Protein AF-A0A821NFL7-F1 (afdb_monomer_lite)

Foldseek 3Di:
DVVVVVVVVVVVVVCCCVPPVDDPPVVNVVVVLVPDDPVVNVVVVVVVVVVVVD

pLDDT: mean 85.69, std 8.98, range [49.56, 95.38]

Sequence (54 aa):
DRFDCQIIMALFTNVYISTFARAASPHKILQQVLALTPESREEFFRLLRNHIKE

Radius of gyration: 19.23 Å; chains: 1; bounding box: 41×15×47 Å

Secondary structure (DSSP, 8-state):
-HHHHHHHHHHHHHHHHHHHS----HHHHHHHHHHS-HHHHHHHHHHHHHHHH-

Structure (mmCIF, N/CA/C/O backbone):
data_AF-A0A821NFL7-F1
#
_entry.id   AF-A0A821NFL7-F1
#
loop_
_atom_site.group_PDB
_atom_site.id
_atom_site.type_symbol
_atom_site.label_atom_id
_atom_site.label_alt_id
_atom_site.label_comp_id
_atom_site.label_asym_id
_atom_site.label_entity_id
_atom_site.label_seq_id
_atom_site.pdbx_PDB_ins_code
_atom_site.Cartn_x
_atom_site.Cartn_y
_atom_site.Cartn_z
_atom_site.occupancy
_atom_site.B_iso_or_equiv
_atom_site.auth_seq_id
_atom_site.auth_comp_id
_atom_site.auth_asym_id
_atom_site.auth_atom_id
_atom_site.pdbx_PDB_model_num
ATOM 1 N N . ASP A 1 1 ? 22.256 4.949 -29.549 1.00 68.19 1 ASP A N 1
ATOM 2 C CA . ASP A 1 1 ? 22.720 5.988 -28.606 1.00 68.19 1 ASP A CA 1
ATOM 3 C C . ASP A 1 1 ? 21.615 6.544 -27.708 1.00 68.19 1 ASP A C 1
ATOM 5 O O . ASP A 1 1 ? 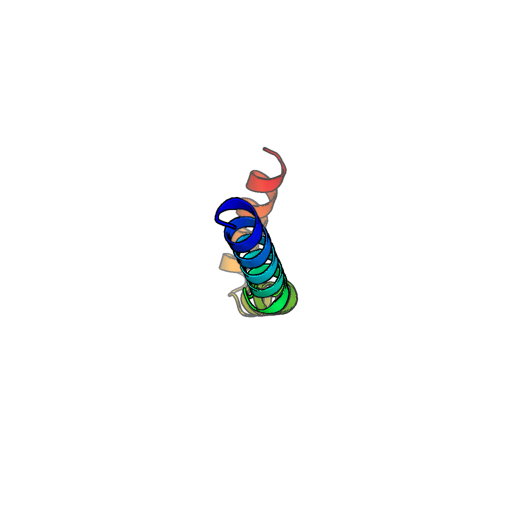21.501 6.118 -26.564 1.00 68.19 1 ASP A O 1
ATOM 9 N N . ARG A 1 2 ? 20.728 7.426 -28.200 1.00 76.31 2 ARG A N 1
ATOM 10 C CA . ARG A 1 2 ? 19.663 8.017 -27.359 1.00 76.31 2 ARG A CA 1
ATOM 11 C C . ARG A 1 2 ? 18.595 7.006 -26.915 1.00 76.31 2 ARG A C 1
ATOM 13 O O . ARG A 1 2 ? 18.142 7.073 -25.778 1.00 76.31 2 ARG A O 1
ATOM 20 N N . PHE A 1 3 ? 18.237 6.063 -27.787 1.00 76.75 3 PHE A N 1
ATOM 21 C CA . PHE A 1 3 ? 17.284 4.988 -27.480 1.00 76.75 3 PHE A CA 1
ATOM 22 C C . PHE A 1 3 ? 17.840 3.976 -26.467 1.00 76.75 3 PHE A C 1
ATOM 24 O O . PHE A 1 3 ? 17.139 3.603 -25.531 1.00 76.75 3 PHE A O 1
ATOM 31 N N . ASP A 1 4 ? 19.109 3.584 -26.602 1.00 86.12 4 ASP A N 1
ATOM 32 C CA . ASP A 1 4 ? 19.729 2.586 -25.718 1.00 86.12 4 ASP A CA 1
ATOM 33 C C . ASP A 1 4 ? 19.836 3.106 -24.282 1.00 86.12 4 ASP A C 1
ATOM 35 O O . ASP A 1 4 ? 19.460 2.418 -23.335 1.00 86.12 4 ASP A O 1
ATOM 39 N N . CYS A 1 5 ? 20.254 4.367 -24.119 1.00 91.94 5 CYS A N 1
ATOM 40 C CA . CYS A 1 5 ? 20.293 5.018 -22.812 1.00 91.94 5 CYS A CA 1
ATOM 41 C C . CYS A 1 5 ? 18.894 5.094 -22.180 1.00 91.94 5 CYS A C 1
ATOM 43 O O . CYS A 1 5 ? 18.734 4.802 -20.998 1.00 91.94 5 CYS A O 1
ATOM 45 N N . GLN A 1 6 ? 17.856 5.404 -22.964 1.00 92.06 6 GLN A N 1
ATOM 46 C CA . GLN A 1 6 ? 16.478 5.439 -22.464 1.00 92.06 6 GLN A CA 1
ATOM 47 C C . GLN A 1 6 ? 15.986 4.066 -21.993 1.00 92.06 6 GLN A C 1
ATOM 49 O O . GLN A 1 6 ? 15.363 3.982 -20.935 1.00 92.06 6 GLN A O 1
ATOM 54 N N . ILE A 1 7 ? 16.294 2.996 -22.730 1.00 94.81 7 ILE A N 1
ATOM 55 C CA . ILE A 1 7 ? 15.936 1.627 -22.336 1.00 94.81 7 ILE A CA 1
ATOM 56 C C . ILE A 1 7 ? 16.660 1.234 -21.045 1.00 94.81 7 ILE A C 1
ATOM 58 O O . ILE A 1 7 ? 16.025 0.720 -20.126 1.00 94.81 7 ILE A O 1
ATOM 62 N N . ILE A 1 8 ? 17.959 1.527 -20.934 1.00 94.12 8 ILE A N 1
ATOM 63 C CA . ILE A 1 8 ? 18.745 1.245 -19.723 1.00 94.12 8 ILE A CA 1
ATOM 64 C C . ILE A 1 8 ? 18.186 2.016 -18.522 1.00 94.12 8 ILE A C 1
ATOM 66 O O . ILE A 1 8 ? 17.993 1.435 -17.453 1.00 94.12 8 ILE A O 1
ATOM 70 N N . MET A 1 9 ? 17.869 3.300 -18.703 1.00 95.38 9 MET A N 1
ATOM 71 C CA . MET A 1 9 ? 17.272 4.133 -17.659 1.00 95.38 9 MET A CA 1
ATOM 72 C C . MET A 1 9 ? 15.908 3.595 -17.216 1.00 95.38 9 MET A C 1
ATOM 74 O O . MET A 1 9 ? 15.654 3.493 -16.018 1.00 95.38 9 MET A O 1
ATOM 78 N N . ALA A 1 10 ? 15.050 3.185 -18.153 1.00 95.06 10 ALA A N 1
ATOM 79 C CA . ALA A 1 10 ? 13.753 2.595 -17.835 1.00 95.06 10 ALA A CA 1
ATOM 80 C C . ALA A 1 10 ? 13.894 1.269 -17.072 1.00 95.06 10 ALA A C 1
ATOM 82 O O . ALA A 1 10 ? 13.181 1.043 -16.093 1.00 95.06 10 ALA A O 1
ATOM 83 N N . LEU A 1 11 ? 14.842 0.416 -17.472 1.00 95.38 11 LEU A N 1
ATOM 84 C CA . LEU A 1 11 ? 15.113 -0.851 -16.796 1.00 95.38 11 LEU A CA 1
ATOM 85 C C . LEU A 1 11 ? 15.595 -0.618 -15.361 1.00 95.38 11 LEU A C 1
ATOM 87 O O . LEU A 1 11 ? 15.096 -1.245 -14.426 1.00 95.38 11 LEU A O 1
ATOM 91 N N . PHE A 1 12 ? 16.524 0.325 -15.188 1.00 95.38 12 PHE A N 1
ATOM 92 C CA . PHE A 1 12 ? 17.039 0.714 -13.883 1.00 95.38 12 PHE A CA 1
ATOM 93 C C . PHE A 1 12 ? 15.919 1.233 -12.979 1.00 95.38 12 PHE A C 1
ATOM 95 O O . PHE A 1 12 ? 15.770 0.756 -11.856 1.00 95.38 12 PHE A O 1
ATOM 102 N N . THR A 1 13 ? 15.087 2.155 -13.470 1.00 93.75 13 THR A N 1
ATOM 103 C CA . THR A 1 13 ? 13.951 2.687 -12.709 1.00 93.75 13 THR A CA 1
ATOM 104 C C . THR A 1 13 ? 12.934 1.601 -12.366 1.00 93.75 13 THR A C 1
ATOM 106 O O . THR A 1 13 ? 12.460 1.563 -11.234 1.00 93.75 13 THR A O 1
ATOM 109 N N . ASN A 1 14 ? 12.631 0.681 -13.283 1.00 93.31 14 ASN A N 1
ATOM 110 C CA . ASN A 1 14 ? 11.706 -0.421 -13.024 1.00 93.31 14 ASN A CA 1
ATOM 111 C C . ASN A 1 14 ? 12.217 -1.355 -11.917 1.00 93.31 14 ASN A C 1
ATOM 113 O O . ASN A 1 14 ? 11.490 -1.661 -10.973 1.00 93.31 14 ASN A O 1
ATOM 117 N N . VAL A 1 15 ? 13.488 -1.761 -11.993 1.00 92.69 15 VAL A N 1
ATOM 118 C CA . VAL A 1 15 ? 14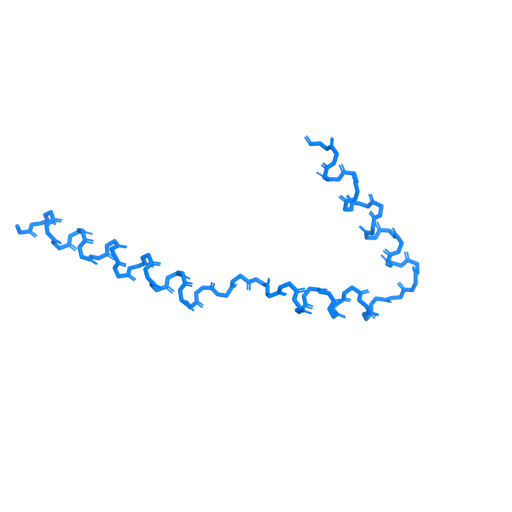.124 -2.581 -10.951 1.00 92.69 15 VAL A CA 1
ATOM 119 C C . VAL A 1 15 ? 14.189 -1.815 -9.632 1.00 92.69 15 VAL A C 1
ATOM 121 O O . VAL A 1 15 ? 13.884 -2.383 -8.584 1.00 92.69 15 VAL A O 1
ATOM 124 N N . TYR A 1 16 ? 14.519 -0.523 -9.669 1.00 92.50 16 TYR A N 1
ATOM 125 C CA . TYR A 1 16 ? 14.576 0.320 -8.481 1.00 92.50 16 TYR A CA 1
ATOM 126 C C . TYR A 1 16 ? 13.210 0.419 -7.796 1.00 92.50 16 TYR A C 1
ATOM 128 O O . TYR A 1 16 ? 13.111 0.200 -6.592 1.00 92.50 16 TYR A O 1
ATOM 136 N N . ILE A 1 17 ? 12.146 0.683 -8.555 1.00 88.19 17 ILE A N 1
ATOM 137 C CA . ILE A 1 17 ? 10.782 0.746 -8.025 1.00 88.19 17 ILE A CA 1
ATOM 138 C C . ILE A 1 17 ? 10.379 -0.623 -7.472 1.00 88.19 17 ILE A C 1
ATOM 140 O O . ILE A 1 17 ? 9.997 -0.716 -6.312 1.00 88.19 17 ILE A O 1
ATOM 144 N N . SER A 1 18 ? 10.541 -1.700 -8.241 1.00 83.88 18 SER A N 1
ATOM 145 C CA . SER A 1 18 ? 10.155 -3.045 -7.797 1.00 83.88 18 SER A CA 1
ATOM 146 C C . SER A 1 18 ? 10.922 -3.528 -6.560 1.00 83.88 18 SER A C 1
ATOM 148 O O . SER A 1 18 ? 10.400 -4.352 -5.812 1.00 83.88 18 SER A O 1
ATOM 150 N N . THR A 1 19 ? 12.155 -3.061 -6.355 1.00 85.38 19 THR A N 1
ATOM 151 C CA . THR A 1 19 ? 13.017 -3.511 -5.250 1.00 85.38 19 THR A CA 1
ATOM 152 C C . THR A 1 19 ? 12.908 -2.600 -4.030 1.00 85.38 19 THR A C 1
ATOM 154 O O . THR A 1 19 ? 12.914 -3.071 -2.894 1.00 85.38 19 THR A O 1
ATOM 157 N N . PHE A 1 20 ? 12.819 -1.288 -4.247 1.00 81.25 20 PHE A N 1
ATOM 158 C CA . PHE A 1 20 ? 12.975 -0.286 -3.194 1.00 81.25 20 PHE A CA 1
ATOM 159 C C . PHE A 1 20 ? 11.739 0.580 -2.968 1.00 81.25 20 PHE A C 1
ATOM 161 O O . PHE A 1 20 ? 11.589 1.114 -1.861 1.00 81.25 20 PHE A O 1
ATOM 168 N N . ALA A 1 21 ? 10.837 0.719 -3.949 1.00 79.69 21 ALA A N 1
ATOM 169 C CA . ALA A 1 21 ? 9.558 1.373 -3.700 1.00 79.69 21 ALA A CA 1
ATOM 170 C C . ALA A 1 21 ? 8.711 0.434 -2.838 1.00 79.69 21 ALA A C 1
ATOM 172 O O . ALA A 1 21 ? 8.069 -0.505 -3.301 1.00 79.69 21 ALA A O 1
ATOM 173 N N . ARG A 1 22 ? 8.769 0.676 -1.528 1.00 66.38 22 ARG A N 1
ATOM 174 C CA . ARG A 1 22 ? 7.989 -0.029 -0.516 1.00 66.38 22 ARG A CA 1
ATOM 175 C C . ARG A 1 22 ? 6.503 0.134 -0.828 1.00 66.38 22 ARG A C 1
ATOM 177 O O . ARG A 1 22 ? 5.900 1.129 -0.435 1.00 66.38 22 ARG A O 1
ATOM 184 N N . ALA A 1 23 ? 5.896 -0.871 -1.453 1.00 67.38 23 ALA A N 1
ATOM 185 C CA . ALA A 1 23 ? 4.480 -1.121 -1.242 1.00 67.38 23 ALA A CA 1
ATOM 186 C C . ALA A 1 23 ? 4.276 -1.291 0.272 1.00 67.38 23 ALA A C 1
ATOM 188 O O . ALA A 1 23 ? 5.096 -1.935 0.941 1.00 67.38 23 ALA A O 1
ATOM 189 N N . ALA A 1 24 ? 3.243 -0.664 0.837 1.00 68.00 24 ALA A N 1
ATOM 190 C CA . ALA A 1 24 ? 2.921 -0.845 2.247 1.00 68.00 24 ALA A CA 1
ATOM 191 C C . ALA A 1 24 ? 2.793 -2.351 2.505 1.00 68.00 24 ALA A C 1
ATOM 193 O O . ALA A 1 24 ? 1.953 -3.015 1.898 1.00 68.00 24 ALA A O 1
ATOM 194 N N . SER A 1 25 ? 3.698 -2.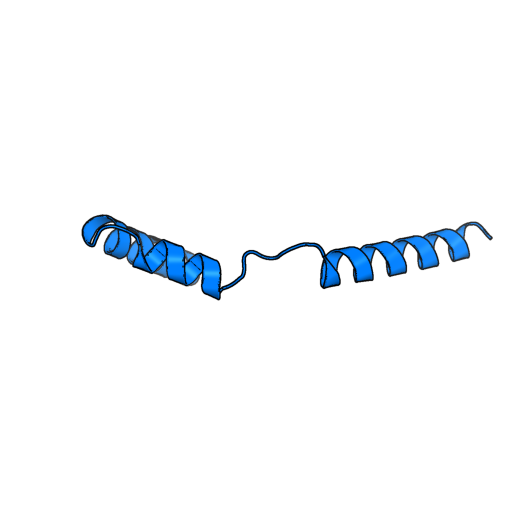912 3.318 1.00 74.69 25 SER A N 1
ATOM 195 C CA . SER A 1 25 ? 3.733 -4.361 3.463 1.00 74.69 25 SER A CA 1
ATOM 196 C C . SER A 1 25 ? 2.389 -4.810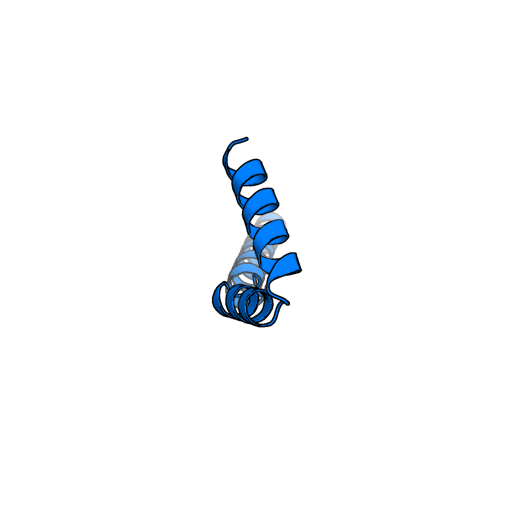 4.041 1.00 74.69 25 SER A C 1
ATOM 198 O O . SER A 1 25 ? 1.930 -4.213 5.020 1.00 74.69 25 SER A O 1
ATOM 200 N N . PRO A 1 26 ? 1.750 -5.853 3.486 1.00 77.25 26 PRO A N 1
ATOM 201 C CA . PRO A 1 26 ? 0.456 -6.328 3.978 1.00 77.25 26 PRO A CA 1
ATOM 202 C C . PRO A 1 26 ? 0.493 -6.612 5.481 1.00 77.25 26 PRO A C 1
ATOM 204 O O . PRO A 1 26 ? -0.454 -6.337 6.207 1.00 77.25 26 PRO A O 1
ATOM 207 N N . HIS A 1 27 ? 1.651 -7.064 5.965 1.00 79.94 27 HIS A N 1
ATOM 208 C CA . HIS A 1 27 ? 1.911 -7.270 7.380 1.00 79.94 27 HIS A CA 1
ATOM 209 C C . HIS A 1 27 ? 1.859 -5.972 8.206 1.00 79.94 27 HIS A C 1
ATOM 211 O O . HIS A 1 27 ? 1.331 -5.979 9.314 1.00 79.94 27 HIS A O 1
ATOM 217 N N . LYS A 1 28 ? 2.396 -4.850 7.708 1.00 81.31 28 LYS A N 1
ATOM 218 C CA . LYS A 1 28 ? 2.313 -3.554 8.405 1.00 81.31 28 LYS A CA 1
ATOM 219 C C . LYS A 1 28 ? 0.885 -3.024 8.423 1.00 81.31 28 LYS A C 1
ATOM 221 O O . LYS A 1 28 ? 0.448 -2.541 9.460 1.00 81.31 28 LYS A O 1
ATOM 226 N N . ILE A 1 29 ? 0.161 -3.175 7.316 1.00 84.56 29 ILE A N 1
ATOM 227 C CA . ILE A 1 29 ? -1.251 -2.786 7.229 1.00 84.56 29 ILE A CA 1
ATO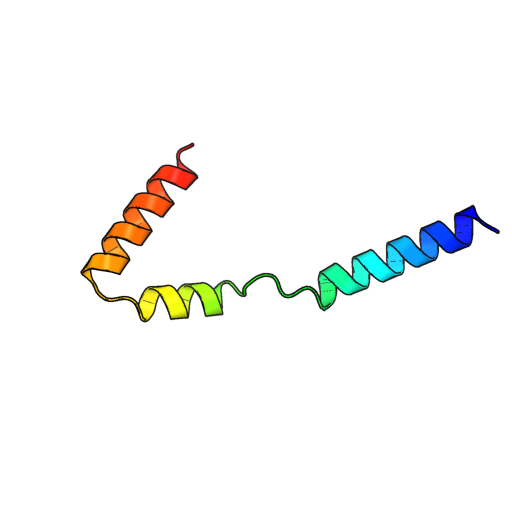M 228 C C . ILE A 1 29 ? -2.080 -3.610 8.221 1.00 84.56 29 ILE A C 1
ATOM 230 O O . ILE A 1 29 ? -2.843 -3.053 9.002 1.00 84.56 29 ILE A O 1
ATOM 234 N N . LEU A 1 30 ? -1.878 -4.930 8.264 1.00 85.44 30 LEU A N 1
ATOM 235 C CA . LEU A 1 30 ? -2.574 -5.808 9.203 1.00 85.44 30 LEU A CA 1
ATOM 236 C C . LEU A 1 30 ? -2.293 -5.423 10.662 1.00 85.44 30 LEU A C 1
ATOM 238 O O . LEU A 1 30 ? -3.216 -5.362 11.466 1.00 85.44 30 LEU A O 1
ATOM 242 N N . GLN A 1 31 ? -1.038 -5.117 11.000 1.00 87.00 31 GLN A N 1
ATOM 243 C CA . GLN A 1 31 ? -0.677 -4.645 12.340 1.00 87.00 31 GLN A CA 1
ATOM 244 C C . GLN A 1 31 ? -1.385 -3.332 12.697 1.00 87.00 31 GLN A C 1
ATOM 246 O O . GLN A 1 31 ? -1.886 -3.200 13.810 1.00 87.00 31 GLN A O 1
ATOM 251 N N . GLN A 1 32 ? -1.498 -2.390 11.755 1.00 86.38 32 GLN A N 1
ATOM 252 C CA . GLN A 1 32 ? -2.251 -1.150 11.966 1.00 86.38 32 GLN A CA 1
ATOM 253 C C . GLN A 1 32 ? -3.740 -1.423 12.214 1.00 86.38 32 GLN A C 1
ATOM 255 O O . GLN A 1 32 ? -4.313 -0.842 13.129 1.00 86.38 32 GLN A O 1
ATOM 260 N N . VAL A 1 33 ? -4.354 -2.349 11.471 1.00 87.00 33 VAL A N 1
ATOM 261 C CA . VAL A 1 33 ? -5.768 -2.728 11.655 1.00 87.00 33 VAL A CA 1
ATOM 262 C C . VAL A 1 33 ? -6.007 -3.420 13.002 1.00 87.00 33 VAL A C 1
ATOM 264 O O . VAL A 1 33 ? -7.017 -3.176 13.664 1.00 87.00 33 VAL A O 1
ATOM 267 N N . LEU A 1 34 ? -5.072 -4.266 13.439 1.00 86.62 34 LEU A N 1
ATOM 268 C CA . LEU A 1 34 ? -5.139 -4.924 14.746 1.00 86.62 34 LEU A CA 1
ATOM 269 C C . LEU A 1 34 ? -4.927 -3.943 15.907 1.00 86.62 34 LEU A C 1
ATOM 271 O O . LEU A 1 34 ? -5.478 -4.162 16.983 1.00 86.62 34 LEU A O 1
ATOM 275 N N . ALA A 1 35 ? -4.181 -2.858 15.686 1.00 91.06 35 ALA A N 1
ATOM 276 C CA . ALA A 1 35 ? -3.971 -1.797 16.669 1.00 91.06 35 ALA A CA 1
ATOM 277 C C . ALA A 1 35 ? -5.158 -0.819 16.798 1.00 91.06 35 ALA A C 1
ATOM 279 O O . ALA A 1 35 ? -5.202 -0.054 17.760 1.00 91.06 35 ALA A O 1
ATOM 280 N N . LEU A 1 36 ? -6.120 -0.829 15.864 1.00 89.06 36 LEU A N 1
ATOM 281 C CA . LEU A 1 36 ? -7.333 -0.005 15.953 1.00 89.06 36 LEU A CA 1
ATOM 282 C C . LEU A 1 36 ? -8.223 -0.431 17.125 1.00 89.06 36 LEU A C 1
ATOM 284 O O . LEU A 1 36 ? -8.266 -1.609 17.495 1.00 89.06 36 LEU A O 1
ATOM 288 N N . THR A 1 37 ? -9.000 0.522 17.643 1.00 88.12 37 THR A N 1
ATOM 289 C CA . THR A 1 37 ? -10.099 0.251 18.575 1.00 88.12 37 THR A CA 1
ATOM 290 C C . THR A 1 37 ? -11.158 -0.644 17.917 1.00 88.12 37 THR A C 1
ATOM 292 O O . THR A 1 37 ? -11.290 -0.650 16.686 1.00 88.12 37 THR A O 1
ATOM 295 N N . PRO A 1 38 ? -11.902 -1.439 18.704 1.00 84.50 38 PRO A N 1
ATOM 296 C CA . PRO A 1 38 ? -12.895 -2.364 18.167 1.00 84.50 38 PRO A CA 1
ATOM 297 C C . PRO A 1 38 ? -13.956 -1.675 17.294 1.00 84.50 38 PRO A C 1
ATOM 299 O O . PRO A 1 38 ? -14.289 -2.215 16.240 1.00 84.50 38 PRO A O 1
ATOM 302 N N . GLU A 1 39 ? -14.409 -0.467 17.648 1.00 86.00 39 GLU A N 1
ATOM 303 C CA . GLU A 1 39 ? -15.401 0.283 16.864 1.00 86.00 39 GLU A CA 1
ATOM 304 C C . GLU A 1 39 ? -14.840 0.708 15.497 1.00 86.00 39 GLU A C 1
ATOM 306 O O . GLU A 1 39 ? -15.457 0.493 14.452 1.00 86.00 39 GLU A O 1
ATOM 311 N N . SER A 1 40 ? -13.622 1.259 15.481 1.00 85.00 40 SER A N 1
ATOM 312 C CA . SER A 1 40 ? -12.965 1.699 14.245 1.00 85.00 40 SER A CA 1
ATOM 313 C C . SER A 1 40 ? -12.571 0.525 13.347 1.00 85.00 40 SER A C 1
ATOM 315 O O . SER A 1 40 ? -12.540 0.660 12.123 1.00 85.00 40 SER A O 1
ATOM 317 N N . ARG A 1 41 ? -12.290 -0.645 13.930 1.00 86.44 41 ARG A N 1
ATOM 318 C CA . ARG A 1 41 ? -11.979 -1.867 13.180 1.00 86.44 41 ARG A CA 1
ATOM 319 C C . ARG A 1 41 ? -13.194 -2.374 12.405 1.00 86.44 41 ARG A C 1
ATOM 321 O O . ARG A 1 41 ? -13.050 -2.769 11.250 1.00 86.44 41 ARG A O 1
ATOM 328 N N . GLU A 1 42 ? -14.379 -2.343 13.008 1.00 88.75 42 GLU A N 1
ATOM 329 C CA . GLU A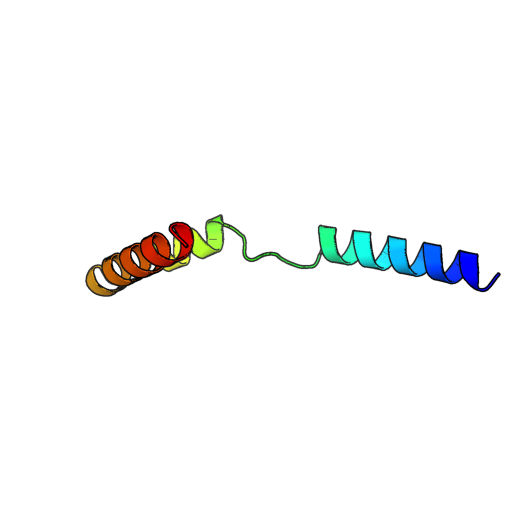 1 42 ? -15.622 -2.741 12.342 1.00 88.75 42 GLU A CA 1
ATOM 330 C C . GLU A 1 42 ? -15.963 -1.802 11.175 1.00 88.75 42 GLU A C 1
ATOM 332 O O . GLU A 1 42 ? -16.274 -2.256 10.070 1.00 88.75 42 GLU A O 1
ATOM 337 N N . GLU A 1 43 ? -15.830 -0.490 11.388 1.00 91.12 43 GLU A N 1
ATOM 338 C CA . GLU A 1 43 ? -16.012 0.513 10.338 1.00 91.12 43 GLU A CA 1
ATOM 339 C C . GLU A 1 43 ? -15.027 0.328 9.179 1.00 91.12 43 GLU A C 1
ATOM 341 O O . GLU A 1 43 ? -15.438 0.335 8.016 1.00 91.12 43 GLU A O 1
ATOM 346 N N . PHE A 1 44 ? -13.753 0.068 9.478 1.00 90.50 44 PHE A N 1
ATOM 347 C CA . PHE A 1 44 ? -12.749 -0.244 8.465 1.00 90.50 44 PHE A CA 1
ATOM 348 C C . PHE A 1 44 ? -13.144 -1.467 7.624 1.00 90.50 44 PHE A C 1
ATOM 350 O O . PHE A 1 44 ? -13.114 -1.403 6.396 1.00 90.50 44 PHE A O 1
ATOM 357 N N . PHE A 1 45 ? -13.571 -2.567 8.256 1.00 90.31 45 PHE A N 1
ATOM 358 C CA . PHE A 1 45 ? -14.009 -3.765 7.529 1.00 90.31 45 PHE A CA 1
ATOM 359 C C . PHE A 1 45 ? -15.262 -3.520 6.682 1.00 90.31 45 PHE A C 1
ATOM 361 O O . PHE A 1 45 ? -15.357 -4.044 5.570 1.00 90.31 45 PHE A O 1
ATOM 368 N N . ARG A 1 46 ? -16.209 -2.711 7.169 1.00 92.12 46 ARG A N 1
ATOM 369 C CA . ARG A 1 46 ? -17.399 -2.310 6.407 1.00 92.12 46 ARG A CA 1
ATOM 370 C C . ARG A 1 46 ? -17.013 -1.531 5.149 1.00 92.12 46 ARG A C 1
ATOM 372 O O . ARG A 1 46 ? -17.468 -1.881 4.062 1.00 92.12 46 ARG A O 1
ATOM 379 N N . LEU A 1 47 ? -16.155 -0.520 5.286 1.00 92.81 47 LEU A N 1
ATOM 380 C CA . LEU A 1 47 ? -15.663 0.284 4.163 1.00 92.81 47 LEU A CA 1
ATOM 381 C C . LEU A 1 47 ? -14.870 -0.568 3.167 1.00 92.81 47 LEU A C 1
ATOM 383 O O . LEU A 1 47 ? -15.112 -0.485 1.965 1.00 92.81 47 LEU A O 1
ATOM 387 N N . LEU A 1 48 ? -13.995 -1.446 3.664 1.00 91.19 48 LEU A N 1
ATOM 388 C CA . LEU A 1 48 ? -13.219 -2.366 2.836 1.00 91.19 48 LEU A CA 1
ATOM 389 C C . LEU A 1 48 ? -14.130 -3.298 2.027 1.00 91.19 48 LEU A C 1
ATOM 391 O O . LEU A 1 48 ? -13.936 -3.473 0.828 1.00 91.19 48 LEU A O 1
ATOM 395 N N . ARG A 1 49 ? -15.155 -3.876 2.664 1.00 91.19 49 ARG A N 1
ATOM 396 C CA . ARG A 1 49 ? -16.112 -4.765 1.993 1.00 91.19 49 ARG A CA 1
ATOM 397 C C . ARG A 1 49 ? -16.916 -4.041 0.918 1.00 91.19 49 ARG A C 1
ATOM 399 O O . ARG A 1 49 ? -17.230 -4.656 -0.095 1.00 91.19 49 ARG A O 1
ATOM 406 N N . ASN A 1 50 ? -17.269 -2.781 1.150 1.00 93.31 50 ASN A N 1
ATOM 407 C CA . ASN A 1 50 ? -17.974 -1.973 0.160 1.00 93.31 50 ASN A CA 1
ATOM 408 C C . ASN A 1 50 ? -17.068 -1.676 -1.037 1.00 93.31 50 ASN A C 1
ATOM 410 O O . ASN A 1 50 ? -17.479 -1.910 -2.164 1.00 93.31 50 ASN A O 1
ATOM 414 N N . HIS A 1 51 ? -15.816 -1.289 -0.785 1.00 91.62 51 HIS A N 1
ATOM 415 C CA . HIS A 1 51 ? -14.847 -0.983 -1.837 1.00 91.62 51 HIS A CA 1
ATOM 416 C C . HIS A 1 51 ? -14.469 -2.195 -2.706 1.00 91.62 51 HIS A C 1
ATOM 418 O O . HIS A 1 51 ? -14.181 -2.025 -3.878 1.00 91.62 51 HIS A O 1
ATOM 424 N N . ILE A 1 52 ? -14.466 -3.415 -2.151 1.00 89.56 52 ILE A N 1
ATOM 425 C CA . ILE A 1 52 ? -14.146 -4.652 -2.899 1.00 89.56 52 ILE A CA 1
ATOM 426 C C . ILE A 1 52 ? -15.346 -5.178 -3.714 1.00 89.56 52 ILE A C 1
ATOM 428 O O . ILE A 1 52 ? -15.177 -6.025 -4.589 1.00 89.56 52 ILE A O 1
ATOM 432 N N . LYS A 1 53 ? -16.572 -4.757 -3.387 1.00 80.75 53 LYS A N 1
ATOM 433 C CA . LYS A 1 53 ? -17.787 -5.190 -4.098 1.00 80.75 53 LYS A CA 1
ATOM 434 C C . LYS A 1 53 ? -18.128 -4.322 -5.314 1.00 80.75 53 LYS A C 1
ATOM 436 O O . LYS A 1 53 ? -18.961 -4.757 -6.108 1.00 80.75 53 LYS A O 1
ATOM 441 N N . GLU A 1 54 ? -17.545 -3.132 -5.404 1.00 49.56 54 GLU A N 1
ATOM 442 C CA . GLU A 1 54 ? -17.499 -2.290 -6.611 1.00 49.56 54 GLU A CA 1
ATOM 443 C C . GLU A 1 54 ? -16.410 -2.790 -7.569 1.00 49.56 54 GLU A C 1
ATOM 445 O O . GLU A 1 54 ? -16.662 -2.759 -8.794 1.00 49.56 54 GLU A O 1
#